Protein AF-A0A178MUR6-F1 (afdb_monomer_lite)

Secondary structure (DSSP, 8-state):
--SSSHHHHHSSSTTS-----------S---TTS----PEEEEEEEEEEESS-TT-EEEEEEEEESSPP-HHHHHHHHHHHHHHSPTTEEEEEEEEEEEEPPTT----

Foldseek 3Di:
DPPPPVVVVVVVVVPPPPDPPPPPPDPPDPPVPDPPPQFKKKKWKKKKAAPVCRPDIDIDIDIGTDDFDDPVSVVVVLVVVCVVDDPRMDIDTDDMDIDRDDPPPDRD

Organism: NCBI:txid1285242

Structure (mmCIF, N/CA/C/O backbone):
data_AF-A0A178MUR6-F1
#
_entry.id   AF-A0A178MUR6-F1
#
loop_
_atom_site.group_PDB
_atom_site.id
_atom_site.type_symbol
_atom_site.label_atom_id
_atom_site.label_alt_id
_atom_site.label_comp_id
_atom_site.label_asym_id
_atom_site.label_entity_id
_atom_site.label_seq_id
_atom_site.pdbx_PDB_ins_code
_atom_site.Cartn_x
_atom_site.Cartn_y
_atom_site.Cartn_z
_atom_site.occupancy
_atom_site.B_iso_or_equiv
_atom_site.auth_seq_id
_atom_site.auth_comp_id
_atom_site.auth_asym_id
_atom_site.auth_atom_id
_atom_site.pdbx_PDB_model_num
ATOM 1 N N . MET A 1 1 ? 16.096 -81.854 -33.854 1.00 51.66 1 MET A N 1
ATOM 2 C CA . MET A 1 1 ? 16.956 -80.764 -33.337 1.00 51.66 1 MET A CA 1
ATOM 3 C C . MET A 1 1 ? 16.652 -79.491 -34.115 1.00 51.66 1 MET A C 1
ATOM 5 O O . MET A 1 1 ? 17.189 -79.310 -35.190 1.00 51.66 1 MET A O 1
ATOM 9 N N . GLY A 1 2 ? 15.737 -78.649 -33.637 1.00 46.97 2 GLY A N 1
ATOM 10 C CA . GLY A 1 2 ? 15.369 -77.415 -34.355 1.00 46.97 2 GLY A CA 1
ATOM 11 C C . GLY A 1 2 ? 14.751 -76.333 -33.471 1.00 46.97 2 GLY A C 1
ATOM 12 O O . GLY A 1 2 ? 14.335 -75.296 -33.963 1.00 46.97 2 GLY A O 1
ATOM 13 N N . LEU A 1 3 ? 14.706 -76.559 -32.153 1.00 48.34 3 LEU A N 1
ATOM 14 C CA . LEU A 1 3 ? 13.974 -75.712 -31.208 1.00 48.34 3 LEU A CA 1
ATOM 15 C C . LEU A 1 3 ? 14.840 -74.631 -30.536 1.00 48.34 3 LEU A C 1
ATOM 17 O O . LEU A 1 3 ? 14.380 -73.965 -29.618 1.00 48.34 3 LEU A O 1
ATOM 21 N N . ARG A 1 4 ? 16.109 -74.479 -30.942 1.00 49.06 4 ARG A N 1
ATOM 22 C CA . ARG A 1 4 ? 17.054 -73.524 -30.328 1.00 49.06 4 ARG A CA 1
ATOM 23 C C . ARG A 1 4 ? 17.328 -72.273 -31.166 1.00 49.06 4 ARG A C 1
ATOM 25 O O . ARG A 1 4 ? 17.902 -71.331 -30.640 1.00 49.06 4 ARG A O 1
ATOM 32 N N . LEU A 1 5 ? 16.899 -72.234 -32.430 1.00 49.53 5 LEU A N 1
ATOM 33 C CA . LEU A 1 5 ? 17.154 -71.091 -33.320 1.00 49.53 5 LEU A CA 1
ATOM 34 C C . LEU A 1 5 ? 16.036 -70.041 -33.339 1.00 49.53 5 LEU A C 1
ATOM 36 O O . LEU A 1 5 ? 16.290 -68.901 -33.705 1.00 49.53 5 LEU A O 1
ATOM 40 N N . VAL A 1 6 ? 14.824 -70.379 -32.894 1.00 50.91 6 VAL A N 1
ATOM 41 C CA . VAL A 1 6 ? 13.695 -69.427 -32.893 1.00 50.91 6 VAL A CA 1
ATOM 42 C C . VAL A 1 6 ? 13.758 -68.463 -31.699 1.00 50.91 6 VAL A C 1
ATOM 44 O O . VAL A 1 6 ? 13.284 -67.334 -31.782 1.00 50.91 6 VAL A O 1
ATOM 47 N N . VAL A 1 7 ? 14.413 -68.861 -30.604 1.00 51.97 7 VAL A N 1
ATOM 48 C CA . VAL A 1 7 ? 14.486 -68.057 -29.370 1.00 51.97 7 VAL A CA 1
ATOM 49 C C . VAL A 1 7 ? 15.437 -66.859 -29.507 1.00 51.97 7 VAL A C 1
ATOM 51 O O . VAL A 1 7 ? 15.211 -65.833 -28.875 1.00 51.97 7 VAL A O 1
ATOM 54 N N . LEU A 1 8 ? 16.451 -66.928 -30.381 1.00 47.41 8 LEU A N 1
ATOM 55 C CA . LEU A 1 8 ? 17.353 -65.792 -30.618 1.00 47.41 8 LEU A CA 1
ATOM 56 C C . LEU A 1 8 ? 16.770 -64.719 -31.551 1.00 47.41 8 LEU A C 1
ATOM 58 O O . LEU A 1 8 ? 17.185 -63.569 -31.460 1.00 47.41 8 LEU A O 1
ATOM 62 N N . ALA A 1 9 ? 15.806 -65.057 -32.413 1.00 48.31 9 ALA A N 1
ATOM 63 C CA . ALA A 1 9 ? 15.202 -64.091 -33.336 1.00 48.31 9 ALA A CA 1
ATOM 64 C C . ALA A 1 9 ? 14.096 -63.237 -32.685 1.00 48.31 9 ALA A C 1
ATOM 66 O O . ALA A 1 9 ? 13.800 -62.143 -33.157 1.00 48.31 9 ALA A O 1
ATOM 67 N N . ALA A 1 10 ? 13.498 -63.711 -31.586 1.00 48.81 10 ALA A N 1
ATOM 68 C CA . ALA A 1 10 ? 12.459 -62.978 -30.859 1.00 48.81 10 ALA A CA 1
ATOM 69 C C . ALA A 1 10 ? 13.023 -61.921 -29.886 1.00 48.81 10 ALA A C 1
ATOM 71 O O . ALA A 1 10 ? 12.313 -60.991 -29.512 1.00 48.81 10 ALA A O 1
ATOM 72 N N . ALA A 1 11 ? 14.299 -62.029 -29.498 1.00 49.62 11 ALA A N 1
ATOM 73 C CA . ALA A 1 11 ? 14.937 -61.087 -28.576 1.00 49.62 11 ALA A CA 1
ATOM 74 C C . ALA A 1 11 ? 15.340 -59.755 -29.241 1.00 49.62 11 ALA A C 1
ATOM 76 O O . ALA A 1 11 ? 15.528 -58.755 -28.553 1.00 49.62 11 ALA A O 1
ATOM 77 N N . THR A 1 12 ? 15.441 -59.710 -30.572 1.00 49.31 12 THR A N 1
ATOM 78 C CA . THR A 1 12 ? 15.884 -58.523 -31.324 1.00 49.31 12 THR A CA 1
ATOM 79 C C . THR A 1 12 ? 14.758 -57.558 -31.698 1.00 49.31 12 THR A C 1
ATOM 81 O O . THR A 1 12 ? 15.038 -56.416 -32.044 1.00 49.31 12 THR A O 1
ATOM 84 N N . VAL A 1 13 ? 13.488 -57.971 -31.604 1.00 51.88 13 VAL A N 1
ATOM 85 C CA . VAL A 1 13 ? 12.333 -57.137 -32.005 1.00 51.88 13 VAL A CA 1
ATOM 86 C C . VAL A 1 13 ? 11.744 -56.340 -30.829 1.00 51.88 13 VAL A C 1
ATOM 88 O O . VAL A 1 13 ? 10.994 -55.392 -31.035 1.00 51.88 13 VAL A O 1
ATOM 91 N N . LEU A 1 14 ? 12.126 -56.646 -29.584 1.00 48.25 14 LEU A N 1
ATOM 92 C CA . LEU A 1 14 ? 11.630 -55.949 -28.385 1.00 48.25 14 LEU A CA 1
ATOM 93 C C . LEU A 1 14 ? 12.439 -54.704 -27.970 1.00 48.25 14 LEU A C 1
ATOM 95 O O . LEU A 1 14 ? 12.159 -54.118 -26.928 1.00 48.25 14 LEU A O 1
ATOM 99 N N . LEU A 1 15 ? 13.416 -54.272 -28.774 1.00 50.31 15 LEU A N 1
ATOM 100 C CA . LEU A 1 15 ? 14.311 -53.146 -28.454 1.00 50.31 15 LEU A CA 1
ATOM 101 C C . LEU A 1 15 ? 14.036 -51.855 -29.245 1.00 50.31 15 LEU A C 1
ATOM 103 O O . LEU A 1 15 ? 14.757 -50.878 -29.066 1.00 50.31 15 LEU A O 1
ATOM 107 N N . THR A 1 16 ? 13.002 -51.803 -30.090 1.00 51.44 16 THR A N 1
ATOM 108 C CA . THR A 1 16 ? 12.737 -50.635 -30.961 1.00 51.44 16 THR A CA 1
ATOM 109 C C . THR A 1 16 ? 11.550 -49.767 -30.554 1.00 51.44 16 THR A C 1
ATOM 111 O O . THR A 1 16 ? 11.326 -48.736 -31.174 1.00 51.44 16 THR A O 1
ATOM 114 N N . GLN A 1 17 ? 10.830 -50.101 -29.483 1.00 47.88 17 GLN A N 1
ATOM 115 C CA . GLN A 1 17 ? 9.724 -49.276 -28.978 1.00 47.88 17 GLN A CA 1
ATOM 116 C C . GLN A 1 17 ? 10.172 -48.469 -27.746 1.00 47.88 17 GLN A C 1
ATOM 118 O O . GLN A 1 17 ? 9.460 -48.369 -26.748 1.00 47.88 17 GLN A O 1
ATOM 123 N N . ALA A 1 18 ? 11.385 -47.908 -27.801 1.00 45.75 18 ALA A N 1
ATOM 124 C CA . ALA A 1 18 ? 11.724 -46.756 -26.978 1.00 45.75 18 ALA A CA 1
ATOM 125 C C . ALA A 1 18 ? 10.823 -45.617 -27.455 1.00 45.75 18 ALA A C 1
ATOM 127 O O . ALA A 1 18 ? 10.867 -45.243 -28.626 1.00 45.75 18 ALA A O 1
ATOM 128 N N . GLY A 1 19 ? 9.944 -45.154 -26.567 1.00 42.44 19 GLY A N 1
ATOM 129 C CA . GLY A 1 19 ? 8.938 -44.154 -26.878 1.00 42.44 19 GLY A CA 1
ATOM 130 C C . GLY A 1 19 ? 9.524 -43.002 -27.681 1.00 42.44 19 GLY A C 1
ATOM 131 O O . GLY A 1 19 ? 10.541 -42.415 -27.308 1.00 42.44 19 GLY A O 1
ATOM 132 N N . ALA A 1 20 ? 8.837 -42.666 -28.768 1.00 43.06 20 ALA A N 1
ATOM 133 C CA . ALA A 1 20 ? 8.871 -41.325 -29.306 1.00 43.06 20 ALA A CA 1
ATOM 134 C C . ALA A 1 20 ? 8.327 -40.398 -28.211 1.00 43.06 20 ALA A C 1
ATOM 136 O O . ALA A 1 20 ? 7.144 -40.079 -28.159 1.00 43.06 20 ALA A O 1
ATOM 137 N N . ALA A 1 21 ? 9.196 -40.013 -27.280 1.00 47.53 21 ALA A N 1
ATOM 138 C CA . ALA A 1 21 ? 9.060 -38.740 -26.617 1.00 47.53 21 ALA A CA 1
ATOM 139 C C . ALA A 1 21 ? 9.201 -37.724 -27.747 1.00 47.53 21 ALA A C 1
ATOM 141 O O . ALA A 1 21 ? 10.314 -37.380 -28.147 1.00 47.53 21 ALA A O 1
ATOM 142 N N . GLU A 1 22 ? 8.068 -37.344 -28.339 1.00 46.94 22 GLU A N 1
ATOM 143 C CA . GLU A 1 22 ? 7.978 -36.150 -29.155 1.00 46.94 22 GLU A CA 1
ATOM 144 C C . GLU A 1 22 ? 8.623 -35.048 -28.328 1.00 46.94 22 GLU A C 1
ATOM 146 O O . GLU A 1 22 ? 8.109 -34.617 -27.292 1.00 46.94 22 GLU A O 1
ATOM 151 N N . ALA A 1 23 ? 9.825 -34.668 -28.748 1.00 44.91 23 ALA A N 1
ATOM 152 C CA . ALA A 1 23 ? 10.473 -33.466 -28.303 1.00 44.91 23 ALA A CA 1
ATOM 153 C C . ALA A 1 23 ? 9.594 -32.320 -28.803 1.00 44.91 23 ALA A C 1
ATOM 155 O O . ALA A 1 23 ? 9.853 -31.727 -29.849 1.00 44.91 23 ALA A O 1
ATOM 156 N N . GLY A 1 24 ? 8.520 -32.033 -28.059 1.00 45.59 24 GLY A N 1
ATOM 157 C CA . GLY A 1 24 ? 7.877 -30.733 -28.096 1.00 45.59 24 GLY A CA 1
ATOM 158 C C . GLY A 1 24 ? 8.993 -29.694 -28.017 1.00 45.59 24 GLY A C 1
ATOM 159 O O . GLY A 1 24 ? 9.971 -29.939 -27.298 1.00 45.59 24 GLY A O 1
ATOM 160 N N . PRO A 1 25 ? 8.916 -28.616 -28.815 1.00 52.00 25 PRO A N 1
ATOM 161 C CA . PRO A 1 25 ? 10.034 -27.717 -29.055 1.00 52.00 25 PRO A CA 1
ATOM 162 C C . PRO A 1 25 ? 10.696 -27.393 -27.725 1.00 52.00 25 PRO A 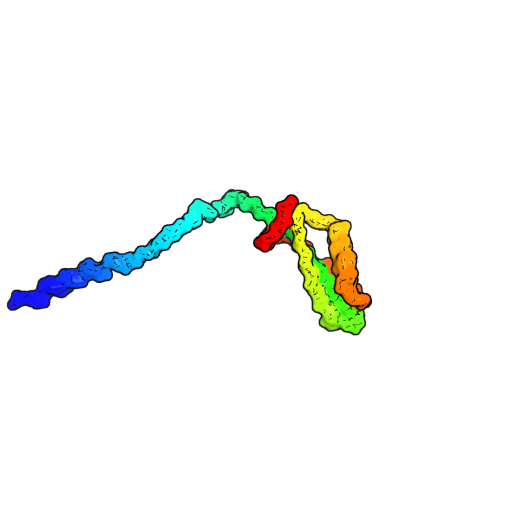C 1
ATOM 164 O O . PRO A 1 25 ? 10.084 -26.799 -26.833 1.00 52.00 25 PRO A O 1
ATOM 167 N N . LYS A 1 26 ? 11.933 -27.875 -27.569 1.00 50.41 26 LYS A N 1
ATOM 168 C CA . LYS A 1 26 ? 12.782 -27.535 -26.435 1.00 50.41 26 LYS A CA 1
ATOM 169 C C . LYS A 1 26 ? 12.749 -26.006 -26.390 1.00 50.41 26 LYS A C 1
ATOM 171 O O . LYS A 1 26 ? 12.994 -25.405 -27.434 1.00 50.41 26 LYS A O 1
ATOM 176 N N . PRO A 1 27 ? 12.367 -25.351 -25.281 1.00 51.78 27 PRO A N 1
ATOM 177 C CA . PRO A 1 27 ? 12.419 -23.902 -25.243 1.00 51.78 27 PRO A CA 1
ATOM 178 C C . PRO A 1 27 ? 13.886 -23.514 -25.441 1.00 51.78 27 PRO A C 1
ATOM 180 O O . PRO A 1 27 ? 14.696 -23.629 -24.524 1.00 51.78 27 PRO A O 1
ATOM 183 N N . ASP A 1 28 ? 14.226 -23.106 -26.663 1.00 50.38 28 ASP A N 1
ATOM 184 C CA . ASP A 1 28 ? 15.588 -22.855 -27.154 1.00 50.38 28 ASP A CA 1
ATOM 185 C C . ASP A 1 28 ? 16.249 -21.636 -26.486 1.00 50.38 28 ASP A C 1
ATOM 187 O O . ASP A 1 28 ? 17.296 -21.164 -26.902 1.00 50.38 28 ASP A O 1
ATOM 191 N N . ASN A 1 29 ? 15.646 -21.097 -25.425 1.00 51.50 29 ASN A N 1
ATOM 192 C CA . ASN A 1 29 ? 16.117 -19.907 -24.739 1.00 51.50 29 ASN A CA 1
ATOM 193 C C . ASN A 1 29 ? 15.823 -19.960 -23.234 1.00 51.50 29 ASN A C 1
ATOM 195 O O . ASN A 1 29 ? 15.126 -19.111 -22.680 1.00 51.50 29 ASN A O 1
ATOM 199 N N . LEU A 1 30 ? 16.446 -20.906 -22.527 1.00 52.50 30 LEU A N 1
ATOM 200 C CA . LEU A 1 30 ? 16.850 -20.677 -21.131 1.00 52.50 30 LEU A CA 1
ATOM 201 C C . LEU A 1 30 ? 18.107 -19.802 -21.129 1.00 52.50 30 LEU A C 1
ATOM 203 O O . LEU A 1 30 ? 19.189 -20.203 -20.708 1.00 52.50 30 LEU A O 1
ATOM 207 N N . CYS A 1 31 ? 17.975 -18.597 -21.666 1.00 61.25 31 CYS A N 1
ATOM 208 C CA . CYS A 1 31 ? 19.044 -17.626 -21.647 1.00 61.25 31 CYS A CA 1
ATOM 209 C C . CYS A 1 31 ? 19.146 -17.066 -20.223 1.00 61.25 31 CYS A C 1
ATOM 211 O O . CYS A 1 31 ? 18.522 -16.066 -19.879 1.00 61.25 31 CYS A O 1
ATOM 213 N N . LEU A 1 32 ? 19.914 -17.763 -19.382 1.00 55.44 32 LEU A N 1
ATOM 214 C CA . LEU A 1 32 ? 20.245 -17.387 -18.000 1.00 55.44 32 LEU A CA 1
ATOM 215 C C . LEU A 1 32 ? 20.881 -15.987 -17.899 1.00 55.44 32 LEU A C 1
ATOM 217 O O . LEU A 1 32 ? 20.904 -15.395 -16.826 1.00 55.44 32 LEU A O 1
ATOM 221 N N . THR A 1 33 ? 21.388 -15.469 -19.018 1.00 51.91 33 THR A N 1
ATOM 222 C CA . THR A 1 33 ? 22.040 -14.164 -19.174 1.00 51.91 33 THR A CA 1
ATOM 223 C C . THR A 1 33 ? 21.261 -13.185 -20.045 1.00 51.91 33 THR A C 1
ATOM 225 O O . THR A 1 33 ? 21.709 -12.052 -20.221 1.00 51.91 33 THR A O 1
ATOM 228 N N . CYS A 1 34 ? 20.106 -13.569 -20.592 1.00 60.44 34 CYS A N 1
ATOM 229 C CA . CYS A 1 34 ? 19.312 -12.611 -21.345 1.00 60.44 34 CYS A CA 1
ATOM 230 C C . CYS A 1 34 ? 18.717 -11.633 -20.345 1.00 60.44 34 CYS A C 1
ATOM 232 O O . CYS A 1 34 ? 18.154 -12.072 -19.337 1.00 60.44 34 CYS A O 1
ATOM 234 N N . PRO A 1 35 ? 18.797 -10.319 -20.604 1.00 54.97 35 PRO A N 1
ATOM 235 C CA . PRO A 1 35 ? 18.003 -9.379 -19.849 1.00 54.97 35 PRO A CA 1
ATOM 236 C C . PRO A 1 35 ? 16.551 -9.771 -20.101 1.00 54.97 35 PRO A C 1
ATOM 238 O O . PRO A 1 35 ? 16.024 -9.519 -21.178 1.00 54.97 35 PRO A O 1
ATOM 241 N N . ARG A 1 36 ? 15.899 -10.436 -19.141 1.00 53.41 36 ARG A N 1
ATOM 242 C CA . ARG A 1 36 ? 14.444 -10.370 -19.075 1.00 53.41 36 ARG A CA 1
ATOM 243 C C . ARG A 1 36 ? 14.160 -8.916 -18.734 1.00 53.41 36 ARG A C 1
ATOM 245 O O . ARG A 1 36 ? 14.495 -8.508 -17.618 1.00 53.41 36 ARG A O 1
ATOM 252 N N . PRO A 1 37 ? 13.547 -8.124 -19.626 1.00 54.66 37 PRO A N 1
ATOM 253 C CA . PRO A 1 37 ? 12.907 -6.905 -19.191 1.00 54.66 37 PRO A CA 1
ATOM 254 C C . PRO A 1 37 ? 11.630 -7.349 -18.478 1.00 54.66 37 PRO A C 1
ATOM 256 O O . PRO A 1 37 ? 10.535 -7.150 -18.986 1.00 54.66 37 PRO A O 1
ATOM 259 N N . GLU A 1 38 ? 11.748 -8.056 -17.349 1.00 56.75 38 GLU A N 1
ATOM 260 C CA . GLU A 1 38 ? 10.597 -8.176 -16.476 1.00 56.75 38 GLU A CA 1
ATOM 261 C C . GLU A 1 38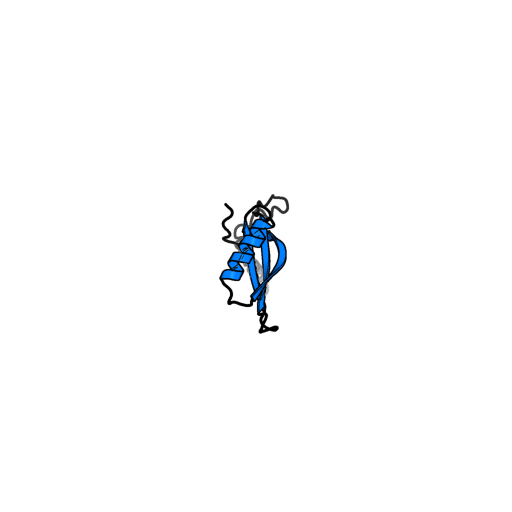 ? 10.364 -6.763 -15.967 1.00 56.75 38 GLU A C 1
ATOM 263 O O . GLU A 1 38 ? 11.244 -6.203 -15.295 1.00 56.75 38 GLU A O 1
ATOM 268 N N . PRO A 1 39 ? 9.240 -6.138 -16.349 1.00 66.06 39 PRO A N 1
ATOM 269 C CA . PRO A 1 39 ? 8.937 -4.828 -15.837 1.00 66.06 39 PRO A CA 1
ATOM 270 C C . PRO A 1 39 ? 8.930 -4.951 -14.317 1.00 66.06 39 PRO A C 1
ATOM 272 O O . PRO A 1 39 ? 8.356 -5.878 -13.739 1.00 66.06 39 PRO A O 1
ATOM 275 N N . ALA A 1 40 ? 9.696 -4.082 -13.671 1.00 75.06 40 ALA A N 1
ATOM 276 C CA . ALA A 1 40 ? 9.739 -4.069 -12.228 1.00 75.06 40 ALA A CA 1
ATOM 277 C C . ALA A 1 40 ? 8.414 -3.498 -11.737 1.00 75.06 40 ALA A C 1
ATOM 279 O O . ALA A 1 40 ? 8.035 -2.390 -12.115 1.00 75.06 40 ALA A O 1
ATOM 280 N N . CYS A 1 41 ? 7.732 -4.256 -10.890 1.00 88.50 41 CYS A N 1
ATOM 281 C CA . CYS A 1 41 ? 6.613 -3.747 -10.126 1.00 88.50 41 CYS A CA 1
ATOM 282 C C . CYS A 1 41 ? 7.067 -3.476 -8.697 1.00 88.50 41 CYS A C 1
ATOM 284 O O . CYS A 1 41 ? 8.019 -4.069 -8.180 1.00 88.50 41 CYS A O 1
ATOM 286 N N . TRP A 1 42 ? 6.343 -2.593 -8.035 1.00 90.94 42 TRP A N 1
ATOM 287 C CA . TRP A 1 42 ? 6.488 -2.329 -6.622 1.00 90.94 42 TRP A C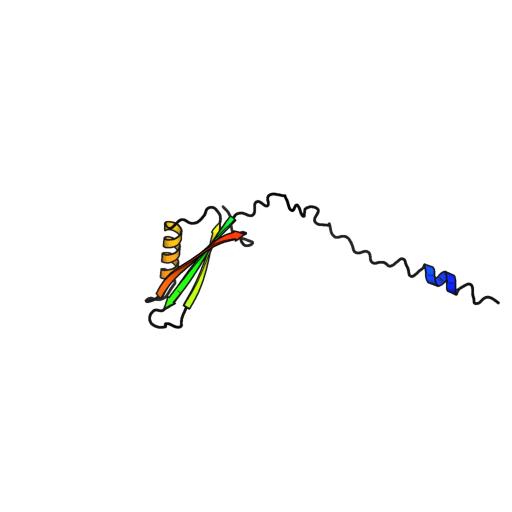A 1
ATOM 288 C C . TRP A 1 42 ? 5.251 -2.802 -5.897 1.00 90.94 42 TRP A C 1
ATOM 290 O O . TRP A 1 42 ? 4.126 -2.502 -6.277 1.00 90.94 42 TRP A O 1
ATOM 300 N N . MET A 1 43 ? 5.483 -3.575 -4.851 1.00 92.88 43 MET A N 1
ATOM 301 C CA . MET A 1 43 ? 4.457 -4.067 -3.959 1.00 92.88 43 MET A CA 1
ATOM 302 C C . MET A 1 43 ? 4.530 -3.287 -2.658 1.00 92.88 43 MET A C 1
ATOM 304 O O . MET A 1 43 ? 5.563 -3.306 -1.987 1.00 92.88 43 MET A O 1
ATOM 308 N N . VAL A 1 44 ? 3.426 -2.650 -2.286 1.00 94.44 44 VAL A N 1
ATOM 309 C CA . VAL A 1 44 ? 3.258 -1.971 -1.004 1.00 94.44 44 VAL A CA 1
ATOM 310 C C . VAL A 1 44 ? 2.160 -2.677 -0.221 1.00 94.44 44 VAL A C 1
ATOM 312 O O . VAL A 1 44 ? 1.046 -2.872 -0.706 1.00 94.44 44 VAL A O 1
ATOM 315 N N . VAL A 1 45 ? 2.496 -3.091 0.993 1.00 95.31 45 VAL A N 1
ATOM 316 C CA . VAL A 1 45 ? 1.611 -3.821 1.894 1.00 95.31 45 VAL A CA 1
ATOM 317 C C . VAL A 1 45 ? 1.093 -2.859 2.951 1.00 95.31 45 VAL A C 1
ATOM 319 O O . VAL A 1 45 ? 1.867 -2.279 3.716 1.00 95.31 45 VAL A O 1
ATOM 322 N N . TYR A 1 46 ? -0.226 -2.725 3.000 1.00 96.12 46 TYR A N 1
ATOM 323 C CA . TYR A 1 46 ? -0.954 -1.941 3.981 1.00 96.12 46 TYR A CA 1
ATOM 324 C C . TYR A 1 46 ? -1.648 -2.889 4.944 1.00 96.12 46 TYR A C 1
ATOM 326 O O . TYR A 1 46 ? -2.426 -3.747 4.530 1.00 96.12 46 TYR A O 1
ATOM 334 N N . ARG A 1 47 ? -1.383 -2.732 6.235 1.00 94.38 47 ARG A N 1
ATOM 335 C CA . ARG A 1 47 ? -2.117 -3.428 7.285 1.00 94.38 47 ARG A CA 1
ATOM 336 C C . ARG A 1 47 ? -3.114 -2.466 7.894 1.00 94.38 47 ARG A C 1
ATOM 338 O O . ARG A 1 47 ? -2.754 -1.331 8.206 1.00 94.38 47 ARG A O 1
ATOM 345 N N . TRP A 1 48 ? -4.341 -2.926 8.061 1.00 94.12 48 TRP A N 1
ATOM 346 C CA . TRP A 1 48 ? -5.364 -2.181 8.770 1.00 94.12 48 TRP A CA 1
ATOM 347 C C . TRP A 1 48 ? -5.780 -2.908 10.040 1.00 94.12 48 TRP A C 1
ATOM 349 O O . TRP A 1 48 ? -5.631 -4.127 10.137 1.00 94.12 48 TRP A O 1
ATOM 359 N N . GLN A 1 49 ? -6.253 -2.142 11.016 1.00 92.25 49 GLN A N 1
ATOM 360 C CA . GLN A 1 49 ? -6.751 -2.654 12.288 1.00 92.25 49 GLN A CA 1
ATOM 361 C C . GLN A 1 49 ? -7.929 -1.805 12.759 1.00 92.25 49 GLN A C 1
ATOM 363 O O . GLN A 1 49 ? -7.845 -0.573 12.711 1.00 92.25 49 GLN A O 1
ATOM 368 N N . ASP A 1 50 ? -8.986 -2.456 13.235 1.00 89.50 50 ASP A N 1
ATOM 369 C CA . ASP A 1 50 ? -10.094 -1.789 13.919 1.00 89.50 50 ASP A CA 1
ATOM 370 C C . ASP A 1 50 ? -9.665 -1.405 15.350 1.00 89.50 50 ASP A C 1
ATOM 372 O O . ASP A 1 50 ? -9.153 -2.226 16.118 1.00 89.50 50 ASP A O 1
ATOM 376 N N . TYR A 1 51 ? -9.841 -0.136 15.724 1.00 82.12 51 TYR A N 1
ATOM 377 C CA . TYR A 1 51 ? -9.481 0.356 17.058 1.00 82.12 51 TYR A CA 1
ATOM 378 C C . TYR A 1 51 ? -10.322 -0.259 18.184 1.00 82.12 51 TYR A C 1
ATOM 380 O O . TYR A 1 51 ? -9.825 -0.443 19.298 1.00 82.12 51 TYR A O 1
ATOM 388 N N . ASN A 1 52 ? -11.592 -0.544 17.909 1.00 83.62 52 ASN A N 1
ATOM 389 C CA . ASN A 1 52 ? -12.547 -1.098 18.862 1.00 83.62 52 ASN A CA 1
ATOM 390 C C . ASN A 1 52 ? -12.401 -2.618 18.964 1.00 83.62 52 ASN A C 1
ATOM 392 O O . ASN A 1 52 ? -12.547 -3.190 20.045 1.00 83.62 52 ASN A O 1
ATOM 396 N N . LEU A 1 53 ? -12.063 -3.272 17.854 1.00 80.38 53 LEU A N 1
ATOM 397 C CA . LEU A 1 53 ? -11.862 -4.711 17.763 1.00 80.38 53 LEU A CA 1
ATOM 398 C C . LEU A 1 53 ? -10.374 -5.002 17.565 1.00 80.38 53 LEU A C 1
ATOM 400 O O . LEU A 1 53 ? -9.921 -5.289 16.466 1.00 80.38 53 LEU A O 1
ATOM 404 N N . LYS A 1 54 ? -9.599 -4.987 18.659 1.00 68.12 54 LYS A N 1
ATOM 405 C CA . LYS A 1 54 ? -8.135 -5.208 18.629 1.00 68.12 54 LYS A CA 1
ATOM 406 C C . LYS A 1 54 ? -7.692 -6.484 17.892 1.00 68.12 54 LYS A C 1
ATOM 408 O O . LYS A 1 54 ? -6.536 -6.559 17.479 1.00 68.12 54 LYS A O 1
ATOM 413 N N . ALA A 1 55 ? -8.576 -7.475 17.765 1.00 74.38 55 ALA A N 1
ATOM 414 C CA . ALA A 1 55 ? -8.327 -8.736 17.072 1.00 74.38 55 ALA A CA 1
ATOM 415 C C . ALA A 1 55 ? -8.641 -8.701 15.565 1.00 74.38 55 ALA A C 1
ATOM 417 O O . ALA A 1 55 ? -8.225 -9.618 14.860 1.00 74.38 55 ALA A O 1
ATOM 418 N N . ASP A 1 56 ? -9.338 -7.674 15.073 1.00 78.88 56 ASP A N 1
ATOM 419 C CA . ASP A 1 56 ? -9.685 -7.540 13.663 1.00 78.88 56 ASP A CA 1
ATOM 420 C C . ASP A 1 56 ? -8.587 -6.766 12.927 1.00 78.88 56 ASP A C 1
ATOM 422 O O . ASP A 1 56 ? -8.338 -5.578 13.166 1.00 78.88 56 ASP A O 1
ATOM 426 N N . TYR A 1 57 ? -7.861 -7.488 12.079 1.00 87.56 57 TYR A N 1
ATOM 427 C CA . TYR A 1 57 ? -6.817 -6.939 11.234 1.00 87.56 57 TYR A CA 1
ATOM 428 C C . TYR A 1 57 ? -6.905 -7.549 9.843 1.00 87.56 57 TYR A C 1
ATOM 430 O O . TYR A 1 57 ? -7.107 -8.751 9.675 1.00 87.56 57 TYR A O 1
ATOM 438 N N . GLY A 1 58 ? -6.638 -6.728 8.836 1.00 91.31 58 GLY A N 1
ATOM 439 C CA . GLY A 1 58 ? -6.549 -7.179 7.457 1.00 91.31 58 GLY A CA 1
ATOM 440 C C . GLY A 1 58 ? -5.330 -6.617 6.752 1.00 91.31 58 GLY A C 1
ATOM 441 O O . GLY A 1 58 ? -4.632 -5.728 7.244 1.00 91.31 58 GLY A O 1
ATOM 442 N N . THR A 1 59 ? -5.043 -7.192 5.589 1.00 94.00 59 THR A N 1
ATOM 443 C CA . THR A 1 59 ? -3.914 -6.791 4.750 1.00 94.00 59 THR A CA 1
ATOM 444 C C . THR A 1 59 ? -4.412 -6.484 3.352 1.00 94.00 59 THR A C 1
ATOM 446 O O . THR A 1 59 ? -5.156 -7.265 2.767 1.00 94.00 59 THR A O 1
ATOM 449 N N . ILE A 1 60 ? -3.977 -5.350 2.816 1.00 94.38 60 ILE A N 1
ATOM 450 C CA . ILE A 1 60 ? -4.240 -4.927 1.448 1.00 94.38 60 ILE A CA 1
ATOM 451 C C . ILE A 1 60 ? -2.898 -4.752 0.758 1.00 94.38 60 ILE A C 1
ATOM 453 O O . ILE A 1 60 ? -2.001 -4.078 1.266 1.00 94.38 60 ILE A O 1
ATOM 457 N N . VAL A 1 61 ? -2.761 -5.380 -0.403 1.00 92.56 61 VAL A N 1
ATOM 458 C CA . VAL A 1 61 ? -1.553 -5.317 -1.218 1.00 92.56 61 VAL A CA 1
ATOM 459 C C . VAL A 1 61 ? -1.844 -4.454 -2.431 1.00 92.56 61 VAL A C 1
ATOM 461 O O . VAL A 1 61 ? -2.775 -4.726 -3.184 1.00 92.56 61 VAL A O 1
ATOM 464 N N . VAL A 1 62 ? -1.044 -3.409 -2.611 1.00 91.19 62 VAL A N 1
ATOM 465 C CA . VAL A 1 62 ? -1.091 -2.550 -3.791 1.00 91.19 62 VAL A CA 1
ATOM 466 C C . VAL A 1 62 ? 0.147 -2.841 -4.620 1.00 91.19 62 VAL A C 1
ATOM 468 O O . VAL A 1 62 ? 1.268 -2.761 -4.117 1.00 91.19 62 VAL A O 1
ATOM 471 N N . THR A 1 63 ? -0.058 -3.182 -5.888 1.00 89.50 63 THR A N 1
ATOM 472 C CA . THR A 1 63 ? 1.026 -3.404 -6.843 1.00 89.50 63 THR A CA 1
ATOM 473 C C . THR A 1 63 ? 0.983 -2.327 -7.914 1.00 89.50 63 THR A C 1
ATOM 475 O O . THR A 1 63 ? -0.035 -2.165 -8.582 1.00 89.50 63 THR A O 1
ATOM 478 N N . THR A 1 64 ? 2.081 -1.597 -8.077 1.00 86.81 64 THR A N 1
ATOM 479 C CA . THR A 1 64 ? 2.240 -0.558 -9.098 1.00 86.81 64 THR A CA 1
ATOM 480 C C . THR A 1 64 ? 3.339 -0.957 -10.068 1.00 86.81 64 THR A C 1
ATOM 482 O O . THR A 1 64 ? 4.420 -1.373 -9.650 1.00 86.81 64 THR A O 1
ATOM 485 N N . ALA A 1 65 ? 3.072 -0.844 -11.364 1.00 84.56 65 ALA A N 1
ATOM 486 C CA . ALA A 1 65 ? 4.103 -0.970 -12.384 1.00 84.56 65 ALA A CA 1
ATOM 487 C C . ALA A 1 65 ? 4.973 0.296 -12.432 1.00 84.56 65 ALA A C 1
ATOM 489 O O . ALA A 1 65 ? 4.494 1.387 -12.124 1.00 84.56 65 ALA A O 1
ATOM 490 N N . GLY A 1 66 ? 6.23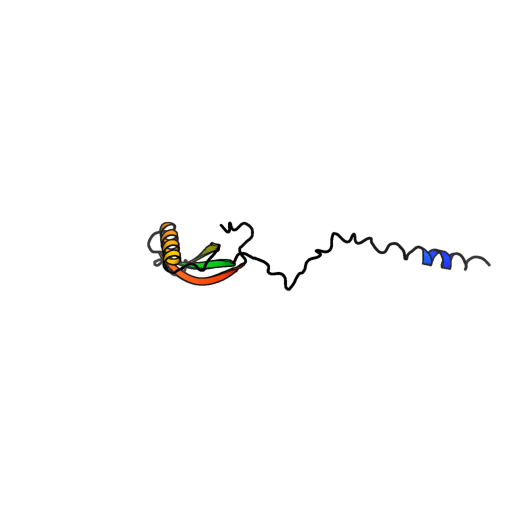8 0.149 -12.833 1.00 81.00 66 GLY A N 1
ATOM 491 C CA . GLY A 1 66 ? 7.118 1.280 -13.122 1.00 81.00 66 GLY A CA 1
ATOM 492 C C . GLY A 1 66 ? 8.041 1.678 -11.958 1.00 81.00 66 GLY A C 1
ATOM 493 O O . GLY A 1 66 ? 8.586 0.799 -11.277 1.00 81.00 66 GLY A O 1
ATOM 494 N N . PRO A 1 67 ? 8.321 2.984 -11.769 1.00 84.62 67 PRO A N 1
ATOM 495 C CA . PRO A 1 67 ? 9.281 3.451 -10.772 1.00 84.62 67 PRO A CA 1
ATOM 496 C C . PRO A 1 67 ? 8.827 3.146 -9.332 1.00 84.62 67 PRO A C 1
ATOM 498 O O . PRO A 1 67 ? 7.647 2.877 -9.092 1.00 84.62 67 PRO A O 1
ATOM 501 N N . PRO A 1 68 ? 9.755 3.166 -8.353 1.00 88.88 68 PRO A N 1
ATOM 502 C CA . PRO A 1 68 ? 9.394 3.038 -6.944 1.00 88.88 68 PRO A CA 1
ATOM 503 C C . PRO A 1 68 ? 8.352 4.089 -6.549 1.00 88.88 68 PRO A C 1
ATOM 505 O O . PRO A 1 68 ? 8.570 5.264 -6.845 1.00 88.88 68 PRO A O 1
ATOM 508 N N . PRO A 1 69 ? 7.263 3.703 -5.857 1.00 90.69 69 PRO A N 1
ATOM 509 C CA . PRO A 1 69 ? 6.279 4.657 -5.380 1.00 90.69 69 PRO A CA 1
ATOM 510 C C . PRO A 1 69 ? 6.932 5.562 -4.341 1.00 90.69 69 PRO A C 1
ATOM 512 O O . PRO A 1 69 ? 7.582 5.083 -3.398 1.00 90.69 69 PRO A O 1
ATOM 515 N N . ASP A 1 70 ? 6.748 6.863 -4.515 1.00 94.50 70 ASP A N 1
ATOM 516 C CA . ASP A 1 70 ? 7.193 7.845 -3.541 1.00 94.50 70 ASP A CA 1
ATOM 517 C C . ASP A 1 70 ? 6.262 7.870 -2.311 1.00 94.50 70 ASP A C 1
ATOM 519 O O . ASP A 1 70 ? 5.276 7.130 -2.209 1.00 94.50 70 ASP A O 1
ATOM 523 N N . GLU A 1 71 ? 6.597 8.691 -1.316 1.00 93.50 71 GLU A N 1
ATOM 524 C CA . GLU A 1 71 ? 5.780 8.811 -0.104 1.00 93.50 71 GLU A CA 1
ATOM 525 C C . GLU A 1 71 ? 4.389 9.407 -0.379 1.00 93.50 71 GLU A C 1
ATOM 527 O O . GLU A 1 71 ? 3.424 9.046 0.297 1.00 93.50 71 GLU A O 1
ATOM 532 N N . GLN A 1 72 ? 4.245 10.269 -1.392 1.00 94.88 72 GLN A N 1
ATOM 533 C CA . GLN A 1 72 ? 2.949 10.855 -1.738 1.00 94.88 72 GLN A CA 1
ATOM 534 C C . GLN A 1 72 ? 2.025 9.823 -2.384 1.00 94.88 72 GLN A C 1
ATOM 536 O O . GLN A 1 72 ? 0.835 9.781 -2.069 1.00 94.88 72 GLN A O 1
ATOM 541 N N . ASP A 1 73 ? 2.555 8.964 -3.251 1.00 93.06 73 ASP A N 1
ATOM 542 C CA . ASP A 1 73 ? 1.819 7.862 -3.860 1.00 93.06 73 ASP A CA 1
ATOM 543 C C . ASP A 1 73 ? 1.369 6.857 -2.801 1.00 93.06 73 ASP A C 1
ATOM 545 O O . ASP A 1 73 ? 0.202 6.442 -2.784 1.00 93.06 73 ASP A O 1
ATOM 549 N N . LYS A 1 74 ? 2.261 6.526 -1.860 1.00 94.19 74 LYS A N 1
ATOM 550 C CA . LYS A 1 74 ? 1.940 5.647 -0.733 1.00 94.19 74 LYS A CA 1
ATOM 551 C C . LYS A 1 74 ? 0.837 6.224 0.148 1.00 94.19 74 LYS A C 1
ATOM 553 O O . LYS A 1 74 ? -0.082 5.487 0.515 1.00 94.19 74 LYS A O 1
ATOM 558 N N . GLU A 1 75 ? 0.900 7.516 0.463 1.00 95.44 75 GLU A N 1
ATOM 559 C CA . GLU A 1 75 ? -0.118 8.199 1.262 1.00 95.44 75 GLU A CA 1
ATOM 560 C C . GLU A 1 75 ? -1.446 8.305 0.506 1.00 95.44 75 GLU A C 1
ATOM 562 O O . GLU A 1 75 ? -2.507 8.017 1.059 1.00 95.44 75 GLU A O 1
ATOM 567 N N . ARG A 1 76 ? -1.417 8.622 -0.792 1.00 95.12 76 ARG A N 1
ATOM 568 C CA . ARG A 1 76 ? -2.618 8.654 -1.638 1.00 95.12 76 ARG A CA 1
ATOM 569 C C . ARG A 1 76 ? -3.316 7.295 -1.657 1.00 95.12 76 ARG A C 1
ATOM 571 O O . ARG A 1 76 ? -4.542 7.239 -1.536 1.00 95.12 76 ARG A O 1
ATOM 578 N N . ALA A 1 77 ? -2.560 6.207 -1.792 1.00 94.94 77 ALA A N 1
ATOM 579 C CA . ALA A 1 77 ? -3.090 4.850 -1.713 1.00 94.94 77 ALA A CA 1
ATOM 580 C C . ALA A 1 77 ? -3.638 4.533 -0.310 1.00 94.94 77 ALA A C 1
ATOM 582 O O . ALA A 1 77 ? -4.756 4.028 -0.204 1.00 94.94 77 ALA A O 1
ATOM 583 N N . ARG A 1 78 ? -2.941 4.931 0.764 1.00 94.75 78 ARG A N 1
ATOM 584 C CA . ARG A 1 78 ? -3.428 4.802 2.150 1.00 94.75 78 ARG A CA 1
ATOM 585 C C . ARG A 1 78 ? -4.781 5.490 2.352 1.00 94.75 78 ARG A C 1
ATOM 587 O O . ARG A 1 78 ? -5.702 4.892 2.898 1.00 94.75 78 ARG A O 1
ATOM 594 N N . GLN A 1 79 ? -4.931 6.716 1.854 1.00 95.19 79 GLN A N 1
ATOM 595 C CA . GLN A 1 79 ? -6.177 7.487 1.929 1.00 95.19 79 GLN A CA 1
ATOM 596 C C . GLN A 1 79 ? -7.304 6.890 1.081 1.00 95.19 79 GLN A C 1
ATOM 598 O O . GLN A 1 79 ? -8.483 7.047 1.396 1.00 95.19 79 GLN A O 1
ATOM 603 N N . ARG A 1 80 ? -6.985 6.219 -0.032 1.00 95.31 80 ARG A N 1
ATOM 604 C CA . ARG A 1 80 ? -7.983 5.452 -0.795 1.00 95.31 80 ARG A CA 1
ATOM 605 C C . ARG A 1 80 ? -8.457 4.239 0.000 1.00 95.31 80 ARG A C 1
ATOM 607 O O . ARG A 1 80 ? -9.660 4.034 0.089 1.00 95.31 80 ARG A O 1
ATOM 614 N N . ILE A 1 81 ? -7.539 3.509 0.630 1.00 94.50 81 ILE A N 1
ATOM 615 C CA . ILE A 1 81 ? -7.864 2.364 1.487 1.00 94.50 81 ILE A CA 1
ATOM 616 C C . ILE A 1 81 ? -8.738 2.795 2.668 1.00 94.50 81 ILE A C 1
ATOM 618 O O . ILE A 1 81 ? -9.791 2.204 2.884 1.00 94.50 81 ILE A O 1
ATOM 622 N N . LEU A 1 82 ? -8.359 3.855 3.387 1.00 93.31 82 LEU A N 1
ATOM 623 C CA . LEU A 1 82 ? -9.139 4.373 4.517 1.00 93.31 82 LEU A CA 1
ATOM 624 C C . LEU A 1 82 ? -10.588 4.694 4.134 1.00 93.31 8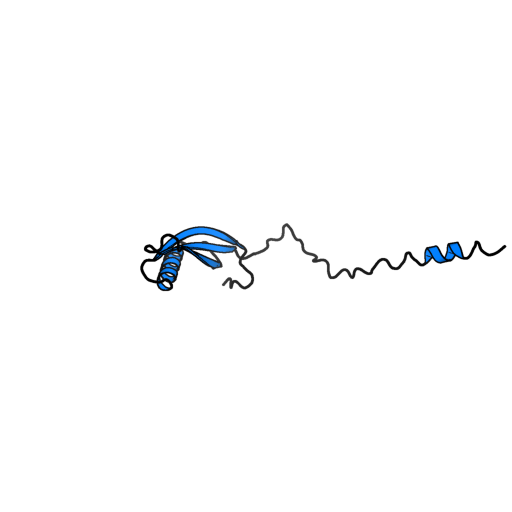2 LEU A C 1
ATOM 626 O O . LEU A 1 82 ? -11.490 4.451 4.922 1.00 93.31 82 LEU A O 1
ATOM 630 N N . ARG A 1 83 ? -10.825 5.182 2.910 1.00 94.06 83 ARG A N 1
ATOM 631 C CA . ARG A 1 83 ? -12.177 5.462 2.400 1.00 94.06 83 ARG A CA 1
ATOM 632 C C . ARG A 1 83 ? -13.005 4.215 2.089 1.00 94.06 83 ARG A C 1
ATOM 634 O O . ARG A 1 83 ? -14.222 4.320 2.011 1.00 94.06 83 ARG A O 1
ATOM 641 N N . THR A 1 84 ? -12.364 3.068 1.876 1.00 92.69 84 THR A N 1
ATOM 642 C CA . THR A 1 84 ? -13.055 1.782 1.670 1.00 92.69 84 THR A CA 1
ATOM 643 C C . THR A 1 84 ? -13.342 1.039 2.970 1.00 92.69 84 THR A C 1
ATOM 645 O O . THR A 1 84 ? -14.134 0.101 2.967 1.00 92.69 84 THR A O 1
ATOM 648 N N . LEU A 1 85 ? -12.701 1.442 4.070 1.00 90.56 85 LEU A N 1
ATOM 649 C CA . LEU A 1 85 ? -12.871 0.820 5.376 1.00 90.56 85 LEU A CA 1
ATOM 650 C C . LEU A 1 85 ? -13.967 1.534 6.185 1.00 90.56 85 LEU A C 1
ATOM 652 O O . LEU A 1 85 ? -14.210 2.727 5.983 1.00 90.56 85 LEU A O 1
ATOM 656 N N . PRO A 1 86 ? -14.621 0.830 7.125 1.00 88.62 86 PRO A N 1
ATOM 657 C CA . PRO A 1 86 ? -15.504 1.457 8.101 1.00 88.62 86 PRO A CA 1
ATOM 658 C C . PRO A 1 86 ? -14.762 2.500 8.965 1.00 88.62 86 PRO A C 1
ATOM 660 O O . PRO A 1 86 ? -13.529 2.494 9.044 1.00 88.62 86 PRO A O 1
ATOM 663 N N . PRO A 1 87 ? -15.486 3.398 9.660 1.00 86.25 87 PRO A N 1
ATOM 664 C CA . PRO A 1 87 ? -14.865 4.325 10.605 1.00 86.25 87 PRO A CA 1
ATOM 665 C C . PRO A 1 87 ? -14.095 3.581 11.713 1.00 86.25 87 PRO A C 1
ATOM 667 O O . PRO A 1 87 ? -14.316 2.397 11.956 1.00 86.25 87 PRO A O 1
ATOM 670 N N . ASN A 1 88 ? -13.195 4.284 12.409 1.00 88.19 88 ASN A N 1
ATOM 671 C CA . ASN A 1 88 ? -12.354 3.749 13.497 1.00 88.19 88 ASN A CA 1
ATOM 672 C C . ASN A 1 88 ? -11.327 2.684 13.080 1.00 88.19 88 ASN A C 1
ATOM 674 O O . ASN A 1 88 ? -10.891 1.883 13.904 1.00 88.19 88 ASN A O 1
ATOM 678 N N . HIS A 1 89 ? -10.895 2.705 11.822 1.00 91.69 89 HIS A N 1
ATOM 679 C CA . HIS A 1 89 ? -9.821 1.849 11.334 1.00 91.69 89 HIS A CA 1
ATOM 680 C C . HIS A 1 89 ? -8.513 2.630 11.193 1.00 91.69 89 HIS A C 1
ATOM 682 O O . HIS A 1 89 ? -8.487 3.769 10.722 1.00 91.69 89 HIS A O 1
ATOM 688 N N . THR A 1 90 ? -7.404 1.999 11.569 1.00 91.88 90 THR A N 1
ATOM 689 C CA . THR A 1 90 ? -6.057 2.461 11.214 1.00 91.88 90 THR A CA 1
ATOM 690 C C . THR A 1 90 ? -5.589 1.791 9.947 1.00 91.88 90 THR A C 1
ATOM 692 O O . THR A 1 90 ? -5.982 0.667 9.659 1.00 91.88 90 THR A O 1
ATOM 695 N N . VAL A 1 91 ? -4.703 2.457 9.212 1.00 94.62 91 VAL A N 1
ATOM 696 C CA . VAL A 1 91 ? -3.978 1.853 8.095 1.00 94.62 91 VAL A CA 1
ATOM 697 C C . VAL A 1 91 ? -2.524 2.280 8.202 1.00 94.62 91 VAL A C 1
ATOM 699 O O . VAL A 1 91 ? -2.235 3.479 8.229 1.00 94.62 91 VAL A O 1
ATOM 702 N N . ALA A 1 92 ? -1.624 1.304 8.239 1.00 93.50 92 ALA A N 1
ATOM 703 C CA . ALA A 1 92 ? -0.183 1.496 8.293 1.00 93.50 92 ALA A CA 1
ATOM 704 C C . ALA A 1 92 ? 0.507 0.704 7.178 1.00 93.50 92 ALA A C 1
ATOM 706 O O . ALA A 1 92 ? 0.072 -0.386 6.805 1.00 93.50 92 ALA A O 1
ATOM 707 N N . ILE A 1 93 ? 1.602 1.247 6.654 1.00 94.19 93 ILE A N 1
ATOM 708 C CA . ILE A 1 93 ? 2.441 0.552 5.676 1.00 94.19 93 ILE A CA 1
ATOM 709 C C . ILE A 1 93 ? 3.383 -0.372 6.441 1.00 94.19 93 ILE A C 1
ATOM 711 O O . ILE A 1 93 ? 4.086 0.071 7.344 1.00 94.19 93 ILE A O 1
ATOM 715 N N . THR A 1 94 ? 3.406 -1.651 6.083 1.00 94.00 94 THR A N 1
ATOM 716 C CA . THR A 1 94 ? 4.262 -2.649 6.743 1.00 94.00 94 THR A CA 1
ATOM 717 C C . THR A 1 94 ? 5.459 -3.046 5.896 1.00 94.00 94 THR A C 1
ATOM 719 O O . THR A 1 94 ? 6.520 -3.351 6.434 1.00 94.00 94 THR A O 1
ATOM 722 N N . LYS A 1 95 ? 5.311 -3.049 4.569 1.00 92.56 95 LYS A N 1
ATOM 723 C CA . LYS A 1 95 ? 6.378 -3.438 3.648 1.00 92.56 95 LYS A CA 1
ATOM 724 C C . LYS A 1 95 ? 6.229 -2.724 2.313 1.00 92.56 95 LYS A C 1
ATOM 726 O O . LYS A 1 95 ? 5.124 -2.591 1.803 1.00 92.56 95 LYS A O 1
ATOM 731 N N . SER A 1 96 ? 7.354 -2.322 1.735 1.00 93.19 96 SER A N 1
ATOM 732 C CA . SER A 1 96 ? 7.463 -1.935 0.329 1.00 93.19 96 SER A CA 1
ATOM 733 C C . SER A 1 96 ? 8.601 -2.735 -0.289 1.00 93.19 96 SER A C 1
ATOM 735 O O . SER A 1 96 ? 9.669 -2.861 0.314 1.00 93.19 96 SER A O 1
ATOM 737 N N . SER A 1 97 ? 8.382 -3.368 -1.435 1.00 91.88 97 SER A N 1
ATOM 738 C CA . SER A 1 97 ? 9.394 -4.213 -2.071 1.00 91.88 97 SER A CA 1
ATOM 739 C C . SER A 1 97 ? 9.232 -4.243 -3.579 1.00 91.88 97 SER A C 1
ATOM 741 O O . SER A 1 97 ? 8.117 -4.277 -4.094 1.00 91.88 97 SER A O 1
ATOM 743 N N . ARG A 1 98 ? 10.363 -4.290 -4.280 1.00 89.94 98 ARG A N 1
ATOM 744 C CA . ARG A 1 98 ? 10.400 -4.573 -5.711 1.00 89.94 98 ARG A CA 1
ATOM 745 C C . ARG A 1 98 ? 10.058 -6.045 -5.937 1.00 89.94 98 ARG A C 1
ATOM 747 O O . ARG A 1 98 ? 10.619 -6.913 -5.270 1.00 89.94 98 ARG A O 1
ATOM 754 N N . ILE A 1 99 ? 9.154 -6.312 -6.869 1.00 87.19 99 ILE A N 1
ATOM 755 C CA . ILE A 1 99 ? 8.727 -7.653 -7.270 1.00 87.19 99 ILE A CA 1
ATOM 756 C C . ILE A 1 99 ? 8.723 -7.766 -8.798 1.00 87.19 99 ILE A C 1
ATOM 758 O O . ILE A 1 99 ? 8.684 -6.757 -9.507 1.00 87.19 99 ILE A O 1
ATOM 762 N N . ALA A 1 100 ? 8.734 -8.998 -9.306 1.00 84.38 100 ALA A N 1
ATOM 763 C CA . ALA A 1 100 ? 8.335 -9.244 -10.687 1.00 84.38 100 ALA A CA 1
ATOM 764 C C . ALA A 1 100 ? 6.864 -8.834 -10.857 1.00 84.38 100 ALA A C 1
ATOM 766 O O . ALA A 1 100 ? 6.044 -9.100 -9.971 1.00 84.38 100 ALA A O 1
ATOM 767 N N . CYS A 1 101 ? 6.521 -8.164 -11.959 1.00 82.81 101 CYS A N 1
ATOM 768 C CA . CYS A 1 101 ? 5.127 -7.821 -12.216 1.00 82.81 101 CYS A CA 1
ATOM 769 C C . CYS A 1 101 ? 4.267 -9.090 -12.355 1.00 82.81 101 CYS A C 1
ATOM 771 O O . CYS A 1 101 ? 4.645 -10.001 -13.096 1.00 82.81 101 CYS A O 1
ATOM 773 N N . PRO A 1 102 ? 3.112 -9.172 -11.666 1.00 75.44 102 PRO A N 1
ATOM 774 C CA . PRO A 1 102 ? 2.221 -10.315 -11.800 1.00 75.44 102 PRO A CA 1
ATOM 775 C C . PRO A 1 102 ? 1.663 -10.404 -13.231 1.00 75.44 102 PRO A C 1
ATOM 777 O O . PRO A 1 102 ? 1.532 -9.378 -13.910 1.00 75.44 102 PRO A O 1
ATOM 780 N N . PRO A 1 103 ? 1.314 -11.614 -13.707 1.00 75.25 103 PRO A N 1
ATOM 781 C CA . PRO A 1 103 ? 0.765 -11.794 -15.046 1.00 75.25 103 PRO A CA 1
ATOM 782 C C . PRO A 1 103 ? -0.507 -10.951 -15.214 1.00 75.25 103 PRO A C 1
ATOM 784 O O .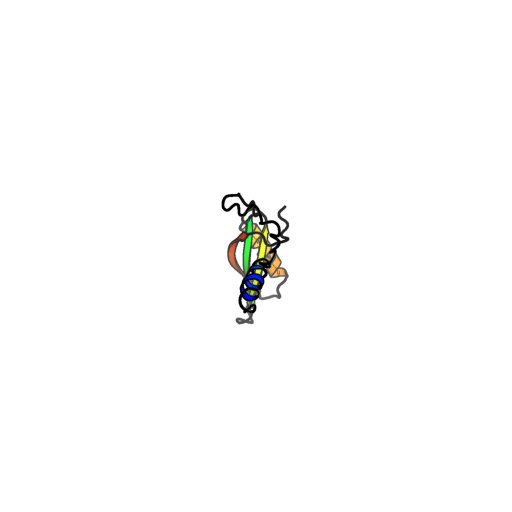 PRO A 1 103 ? -1.429 -11.038 -14.406 1.00 75.25 103 PRO A O 1
ATOM 787 N N . GLY A 1 104 ? -0.546 -10.113 -16.253 1.00 66.56 104 GLY A N 1
ATOM 788 C CA . GLY A 1 104 ? -1.667 -9.204 -16.523 1.00 66.56 104 GLY A CA 1
ATOM 789 C C . GLY A 1 104 ? -1.571 -7.820 -15.867 1.00 66.56 104 GLY A C 1
ATOM 790 O O . GLY A 1 104 ? -2.467 -7.001 -16.074 1.00 66.56 104 GLY A O 1
ATOM 791 N N . ALA A 1 105 ? -0.501 -7.513 -15.125 1.00 62.09 105 ALA A N 1
ATOM 792 C CA . ALA A 1 105 ? -0.218 -6.138 -14.720 1.00 62.09 105 ALA A CA 1
ATOM 793 C C . ALA A 1 105 ? 0.044 -5.279 -15.966 1.00 62.09 105 ALA A C 1
ATOM 795 O O . ALA A 1 105 ? 0.981 -5.542 -16.721 1.00 62.09 105 ALA A O 1
ATOM 796 N N . ARG A 1 106 ? -0.786 -4.254 -16.194 1.00 54.31 106 ARG A N 1
ATOM 797 C CA . ARG A 1 106 ? -0.506 -3.249 -17.224 1.00 54.31 106 ARG A CA 1
ATOM 798 C C . ARG A 1 106 ? 0.692 -2.430 -16.764 1.00 54.31 106 ARG A C 1
ATOM 800 O O . ARG A 1 106 ? 0.627 -1.751 -15.743 1.00 54.31 106 ARG A O 1
ATOM 807 N N . VAL A 1 107 ? 1.784 -2.564 -17.499 1.00 50.72 107 VAL A N 1
ATOM 808 C CA . VAL A 1 107 ? 2.963 -1.715 -17.377 1.00 50.72 107 VAL A CA 1
ATOM 809 C C . VAL A 1 107 ? 2.827 -0.732 -18.522 1.00 50.72 107 VAL A C 1
ATOM 811 O O . VAL A 1 107 ? 3.050 -1.105 -19.672 1.00 50.72 107 VAL A O 1
ATOM 814 N N . GLU A 1 108 ? 2.316 0.453 -18.208 1.00 45.31 108 GLU A N 1
ATOM 815 C CA . GLU A 1 108 ? 2.281 1.586 -19.138 1.00 45.31 108 GLU A CA 1
ATOM 816 C C . GLU A 1 108 ? 3.608 2.346 -19.091 1.00 45.31 108 GLU A C 1
ATOM 818 O O . GLU A 1 108 ? 4.181 2.463 -17.979 1.00 45.31 108 GLU A O 1
#

pLDDT: mean 73.98, std 19.66, range [42.44, 96.12]

Sequence (108 aa):
MGLRLVVLAAATVLLTQAGAAEAGPKPDNLCLTCPRPEPACWMVVYRWQDYNLKADYGTIVVTTAGPPPDEQDKERARQRILRTLPPNHTVAITKSSRIACPPGARVE

Radius of gyration: 30.31 Å; chains: 1; bounding box: 38×92×53 Å